Protein 3JQL (pdb70)

Structure (mmCIF, N/CA/C/O backbone):
data_3JQL
#
_entry.id   3JQL
#
_cell.length_a   42.023
_cell.length_b   42.023
_cell.length_c   64.146
_cell.angle_alpha   90.00
_cell.angle_beta   90.00
_cell.angle_gamma   90.00
#
_symmetry.space_group_name_H-M   'P 41'
#
loop_
_entity.id
_entity.type
_entity.pdbx_description
1 polymer 'Acidic phospholipase A2 3 (Fragment)'
2 polymer 'Amyloid Beta Peptide'
3 non-polymer 'CALCIUM ION'
4 water water
#
loop_
_atom_site.group_PDB
_atom_site.id
_atom_site.type_symbol
_atom_site.label_atom_id
_atom_site.label_alt_id
_atom_site.label_comp_id
_atom_site.label_asym_id
_atom_site.label_entity_id
_atom_site.label_seq_id
_atom_site.pdbx_PDB_ins_code
_atom_site.Cartn_x
_atom_site.Cartn_y
_atom_site.Cartn_z
_atom_site.occupancy
_atom_site.B_iso_or_equiv
_atom_site.auth_seq_id
_atom_site.auth_comp_id
_atom_site.auth_asym_id
_atom_site.auth_atom_id
_atom_site.pdbx_PDB_model_num
ATOM 1 N N . ASN A 1 1 ? 13.495 -1.131 10.137 1.00 12.92 1 ASN A N 1
ATOM 2 C CA . ASN A 1 1 ? 12.929 0.204 10.509 1.00 13.15 1 ASN A CA 1
ATOM 3 C C . ASN A 1 1 ? 13.389 1.261 9.492 1.00 13.31 1 ASN A C 1
ATOM 4 O O . ASN A 1 1 ? 14.249 0.985 8.652 1.00 12.90 1 ASN A O 1
ATOM 9 N N . LEU A 1 2 ? 12.839 2.458 9.606 1.00 14.15 2 LEU A N 1
ATOM 10 C CA . LEU A 1 2 ? 13.128 3.510 8.658 1.00 14.87 2 LEU A CA 1
ATOM 11 C C . LEU A 1 2 ? 14.594 3.854 8.518 1.00 14.07 2 LEU A C 1
ATOM 12 O O . LEU A 1 2 ? 15.127 4.023 7.411 1.00 14.01 2 LEU A O 1
ATOM 17 N N . TYR A 1 3 ? 15.235 3.944 9.648 1.00 13.97 3 TYR A N 1
ATOM 18 C CA . TYR A 1 3 ? 16.670 4.210 9.717 1.00 14.15 3 TYR A CA 1
ATOM 19 C C . TYR A 1 3 ? 17.473 3.157 8.932 1.00 13.44 3 TYR A C 1
ATOM 20 O O . TYR A 1 3 ? 18.391 3.491 8.179 1.00 12.99 3 TYR A O 1
ATOM 29 N N . GLN A 1 4 ? 17.105 1.887 9.097 1.00 12.82 4 GLN A N 1
ATOM 30 C CA . GLN A 1 4 ? 17.746 0.796 8.353 1.00 12.58 4 GLN A CA 1
ATOM 31 C C . GLN A 1 4 ? 17.483 0.892 6.852 1.00 12.47 4 GLN A C 1
ATOM 32 O O . GLN A 1 4 ? 18.409 0.715 6.055 1.00 12.43 4 GLN A O 1
ATOM 38 N N . PHE A 1 5 ? 16.245 1.204 6.467 1.00 12.46 5 PHE A N 1
ATOM 39 C C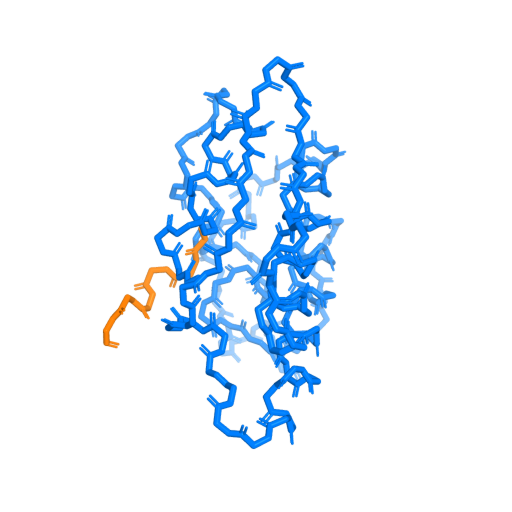A . PHE A 1 5 ? 15.913 1.387 5.052 1.00 12.63 5 PHE A CA 1
ATOM 40 C C . PHE A 1 5 ? 16.747 2.522 4.450 1.00 12.60 5 PHE A C 1
ATOM 41 O O . PHE A 1 5 ? 17.306 2.374 3.357 1.00 12.87 5 PHE A O 1
ATOM 49 N N . LYS A 1 6 ? 16.844 3.636 5.178 1.00 12.96 6 LYS A N 1
ATOM 50 C CA . LYS A 1 6 ? 17.702 4.755 4.770 1.00 14.43 6 LYS A CA 1
ATOM 51 C C . LYS A 1 6 ? 19.135 4.273 4.520 1.00 13.50 6 LYS A C 1
ATOM 52 O O . LYS A 1 6 ? 19.762 4.639 3.521 1.00 14.21 6 LYS A O 1
ATOM 58 N N . ASN A 1 7 ? 19.656 3.464 5.438 1.00 13.58 7 ASN A N 1
ATOM 59 C CA . ASN A 1 7 ? 20.995 2.909 5.275 1.00 13.74 7 ASN A CA 1
ATOM 60 C C . ASN A 1 7 ? 21.149 1.976 4.075 1.00 13.72 7 ASN A C 1
ATOM 61 O O . ASN A 1 7 ? 22.181 2.003 3.406 1.00 14.20 7 ASN A O 1
ATOM 66 N N . MET A 1 8 ? 20.120 1.173 3.787 1.00 13.37 8 MET A N 1
ATOM 67 C CA . MET A 1 8 ? 20.110 0.377 2.560 1.00 13.70 8 MET A CA 1
ATOM 68 C C . MET A 1 8 ? 20.214 1.275 1.324 1.00 14.31 8 MET A C 1
ATOM 69 O O . MET A 1 8 ? 20.972 0.980 0.404 1.00 14.87 8 MET A O 1
ATOM 74 N N . ILE A 1 9 ? 19.466 2.375 1.319 1.00 14.19 9 ILE A N 1
ATOM 75 C CA . ILE A 1 9 ? 19.470 3.318 0.194 1.00 14.99 9 ILE A CA 1
ATOM 76 C C . ILE A 1 9 ? 20.845 4.001 0.040 1.00 15.55 9 ILE A C 1
ATOM 77 O O . ILE A 1 9 ? 21.364 4.151 -1.076 1.00 16.18 9 ILE A O 1
ATOM 82 N N . GLN A 1 10 ? 21.439 4.403 1.164 1.00 15.81 10 GLN A N 1
ATOM 83 C CA . GLN A 1 10 ? 22.780 5.008 1.153 1.00 17.16 10 GLN A CA 1
ATOM 84 C C . GLN A 1 10 ? 23.812 4.034 0.598 1.00 17.84 10 GLN A C 1
ATOM 85 O O . GLN A 1 10 ? 24.769 4.433 -0.075 1.00 18.00 10 GLN A O 1
ATOM 91 N N . CYS A 1 11 ? 23.602 2.753 0.873 1.00 19.40 11 CYS A N 1
ATOM 92 C CA . CYS A 1 11 ? 24.518 1.704 0.465 1.00 19.99 11 CYS A CA 1
ATOM 93 C C . CYS A 1 11 ? 24.366 1.306 -1.013 1.00 19.89 11 CYS A C 1
ATOM 94 O O . CYS A 1 11 ? 25.364 0.994 -1.678 1.00 20.16 11 CYS A O 1
ATOM 97 N N . THR A 1 12 ? 23.136 1.336 -1.532 1.00 19.50 12 THR A N 1
ATOM 98 C CA . THR A 1 12 ? 22.871 0.916 -2.920 1.00 19.31 12 THR A CA 1
ATOM 99 C C . THR A 1 12 ? 22.945 2.057 -3.922 1.00 18.75 12 THR A C 1
ATOM 100 O O . THR A 1 12 ? 23.234 1.829 -5.099 1.00 19.02 12 THR A O 1
ATOM 104 N N . VAL A 1 13 ? 22.676 3.276 -3.456 1.00 17.99 13 VAL A N 1
ATOM 105 C CA . VAL A 1 13 ? 22.755 4.462 -4.306 1.00 18.11 13 VAL A CA 1
ATOM 106 C C . VAL A 1 13 ? 23.652 5.520 -3.644 1.00 17.74 13 VAL A C 1
ATOM 107 O O . VAL A 1 13 ? 23.174 6.585 -3.254 1.00 17.59 13 VAL A O 1
ATOM 111 N N . PRO A 1 14 ? 24.972 5.235 -3.557 1.00 18.27 14 PRO A N 1
ATOM 112 C CA . PRO A 1 14 ? 25.866 6.186 -2.887 1.00 18.79 14 PRO A CA 1
ATOM 113 C C . PRO A 1 14 ? 26.150 7.475 -3.674 1.00 19.49 14 PRO A C 1
ATOM 114 O O . PRO A 1 14 ? 26.537 8.479 -3.072 1.00 19.71 14 PRO A O 1
ATOM 118 N N . SER A 1 15 ? 25.854 7.516 -4.970 1.00 20.00 15 SER A N 1
ATOM 119 C CA . SER A 1 15 ? 26.002 8.755 -5.728 1.00 20.59 15 SER A CA 1
ATOM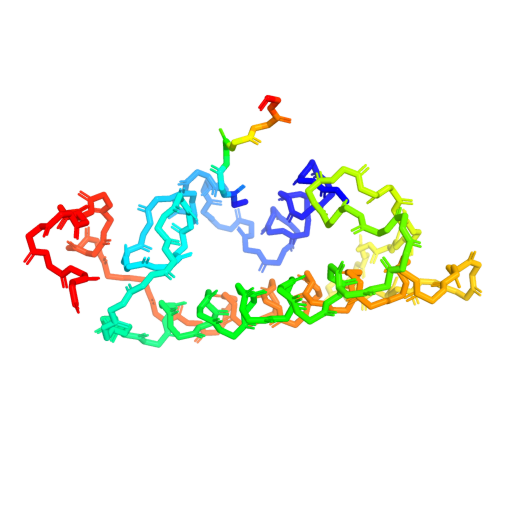 120 C C . SER A 1 15 ? 25.002 9.889 -5.297 1.00 20.77 15 SER A C 1
ATOM 121 O O . SER A 1 15 ? 25.305 11.061 -5.457 1.00 21.15 15 SER A O 1
ATOM 124 N N . ARG A 1 16 ? 23.842 9.525 -4.750 1.00 19.97 17 ARG A N 1
ATOM 125 C CA . ARG A 1 16 ? 22.835 10.562 -4.437 1.00 19.35 17 ARG A CA 1
ATOM 126 C C . ARG A 1 16 ? 22.475 10.642 -2.908 1.00 18.63 17 ARG A C 1
ATOM 127 O O . ARG A 1 16 ? 22.506 9.626 -2.209 1.00 18.28 17 ARG A O 1
ATOM 135 N N . SER A 1 17 ? 22.130 11.835 -2.397 1.00 18.51 18 SER A N 1
ATOM 136 C CA . SER A 1 17 ? 21.624 12.060 -1.055 1.00 18.65 18 SER A CA 1
ATOM 137 C C . SER A 1 17 ? 20.400 11.166 -0.883 1.00 18.12 18 SER A C 1
ATOM 138 O O . SER A 1 17 ? 19.528 11.124 -1.760 1.00 17.64 18 SER A O 1
ATOM 141 N N . TRP A 1 18 ? 20.339 10.444 0.234 1.00 18.09 19 TRP A N 1
ATOM 142 C CA . TRP A 1 18 ? 19.199 9.573 0.518 1.00 18.66 19 TRP A CA 1
ATOM 143 C C . TRP A 1 18 ? 17.881 10.351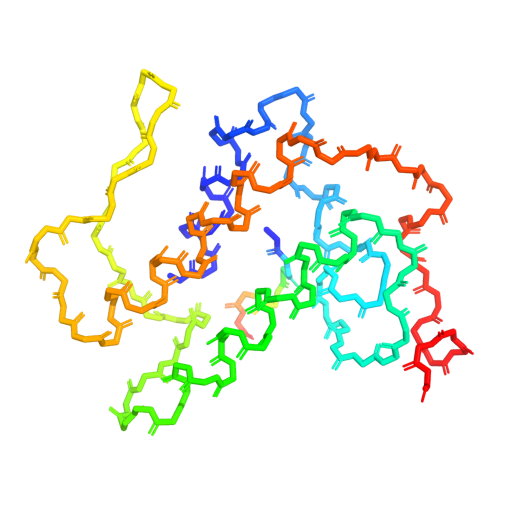 0.449 1.00 18.41 19 TRP A C 1
ATOM 144 O O . TRP A 1 18 ? 16.837 9.788 0.113 1.00 17.89 19 TRP A O 1
ATOM 155 N N . ALA A 1 19 ? 17.957 11.647 0.754 1.00 18.53 20 ALA A N 1
ATOM 156 C CA . ALA A 1 19 ? 16.810 12.554 0.742 1.00 18.65 20 ALA A CA 1
ATOM 157 C C . ALA A 1 19 ? 16.118 12.636 -0.620 1.00 18.26 20 ALA A C 1
ATOM 158 O O . ALA A 1 19 ? 14.920 12.919 -0.691 1.00 18.68 20 ALA A O 1
ATOM 160 N N . ASP A 1 20 ? 16.867 12.369 -1.682 1.00 17.37 21 ASP A N 1
ATOM 161 C CA . ASP A 1 20 ? 16.314 12.364 -3.040 1.00 17.20 21 ASP A CA 1
ATOM 162 C C . ASP A 1 20 ? 15.172 11.358 -3.179 1.00 16.73 21 ASP A C 1
ATOM 163 O O . ASP A 1 20 ? 14.273 11.543 -4.009 1.00 17.07 21 ASP A O 1
ATOM 168 N N . PHE A 1 21 ? 15.214 10.298 -2.367 1.00 16.57 22 PHE A N 1
ATOM 169 C CA . PHE A 1 21 ? 14.217 9.227 -2.429 1.00 16.39 22 PHE A CA 1
ATOM 170 C C . PHE A 1 21 ? 13.096 9.379 -1.399 1.00 16.72 22 PHE A C 1
ATOM 171 O O . PHE A 1 21 ? 12.162 8.573 -1.366 1.00 17.46 22 PHE A O 1
ATOM 179 N N . ALA A 1 22 ? 13.190 10.420 -0.574 1.00 16.73 23 ALA A N 1
ATOM 180 C CA . ALA A 1 22 ? 12.287 10.621 0.558 1.00 17.11 23 ALA A CA 1
ATOM 181 C C . ALA A 1 22 ? 10.995 11.349 0.188 1.00 16.99 23 ALA A C 1
ATOM 182 O O . ALA A 1 22 ? 10.057 11.393 0.986 1.00 17.16 23 ALA A O 1
ATOM 184 N N . ASP A 1 23 ? 10.952 11.915 -1.016 1.00 16.42 24 ASP A N 1
ATOM 185 C CA . ASP A 1 23 ? 9.786 12.655 -1.493 1.00 16.46 24 ASP A CA 1
ATOM 186 C C . ASP A 1 23 ? 9.805 12.683 -3.019 1.00 15.84 24 ASP A C 1
ATOM 187 O O . ASP A 1 23 ? 10.250 13.662 -3.627 1.00 16.06 24 ASP A O 1
ATOM 192 N N . TYR A 1 24 ? 9.336 11.599 -3.633 1.00 15.35 25 TYR A N 1
ATOM 193 C CA . TYR A 1 24 ? 9.402 11.453 -5.083 1.00 14.93 25 TYR A CA 1
ATOM 194 C C . TYR A 1 24 ? 8.165 10.723 -5.586 1.00 14.69 25 TYR A C 1
ATOM 195 O O . TYR A 1 24 ? 7.764 9.685 -5.038 1.00 14.82 25 TYR A O 1
ATOM 204 N N . GLY A 1 25 ? 7.553 11.270 -6.632 1.00 14.38 26 GLY A N 1
ATOM 205 C CA . GLY A 1 25 ? 6.373 10.654 -7.223 1.00 14.53 26 GLY A CA 1
ATOM 206 C C . GLY A 1 25 ? 5.232 10.535 -6.238 1.00 14.25 26 GLY A C 1
ATOM 207 O O . GLY A 1 25 ? 5.160 11.270 -5.250 1.00 14.54 26 GLY A O 1
ATOM 208 N N . CYS A 1 26 ? 4.328 9.608 -6.527 1.00 14.63 27 CYS A N 1
ATOM 209 C CA . CYS A 1 26 ? 3.150 9.386 -5.694 1.00 15.43 27 CYS A CA 1
ATOM 210 C C . CYS A 1 26 ? 3.416 8.469 -4.501 1.00 15.53 27 CYS A C 1
ATOM 211 O O . CYS A 1 26 ? 2.650 8.484 -3.537 1.00 16.42 27 CYS A O 1
ATOM 214 N N . TYR A 1 27 ? 4.494 7.685 -4.565 1.00 15.02 28 TYR A N 1
ATOM 215 C CA . TYR A 1 27 ? 4.734 6.626 -3.576 1.00 15.00 28 TYR A CA 1
ATOM 216 C C . TYR A 1 27 ? 6.037 6.689 -2.777 1.00 15.07 28 TYR A C 1
ATOM 217 O O . TYR A 1 27 ? 6.118 6.065 -1.711 1.00 14.96 28 TYR A O 1
ATOM 226 N N . CYS A 1 28 ? 7.074 7.326 -3.307 1.00 14.81 29 CYS A N 1
ATOM 227 C CA . CYS A 1 28 ? 8.301 7.337 -2.541 1.00 15.46 29 CYS A CA 1
ATOM 228 C C . CYS A 1 28 ? 8.189 8.410 -1.553 1.00 16.34 29 CYS A C 1
ATOM 229 O O . CYS A 1 28 ? 8.447 9.586 -1.840 1.00 16.14 29 CYS A O 1
ATOM 232 N N . GLY A 1 29 ? 7.760 7.988 -0.371 1.00 17.06 30 GLY A N 1
ATOM 233 C CA . GLY A 1 29 ? 7.658 8.989 0.614 1.00 18.83 30 GLY A CA 1
ATOM 234 C C . GLY A 1 29 ? 6.314 8.872 1.314 1.00 20.08 30 GLY A C 1
ATOM 235 O O . GLY A 1 29 ? 5.732 7.783 1.464 1.00 20.16 30 GLY A O 1
ATOM 236 N N . LYS A 1 30 ? 5.825 10.012 1.792 1.00 21.57 31 LYS A N 1
ATOM 237 C CA . LYS A 1 30 ? 4.567 10.120 2.508 1.00 22.91 31 LYS A CA 1
ATOM 238 C C . LYS A 1 30 ? 3.342 9.546 1.744 1.00 23.14 31 LYS A C 1
ATOM 239 O O . LYS A 1 30 ? 2.452 8.903 2.309 1.00 23.81 31 LYS A O 1
ATOM 245 N N . GLY A 1 31 ? 3.346 9.804 0.452 1.00 22.84 32 GLY A N 1
ATOM 246 C CA . GLY A 1 31 ? 2.296 9.366 -0.427 1.00 22.72 32 GLY A CA 1
ATOM 247 C C . GLY A 1 31 ? 2.214 7.860 -0.572 1.00 22.61 32 GLY A C 1
ATOM 248 O O . GLY A 1 31 ? 3.200 7.135 -0.429 1.00 22.33 32 GLY A O 1
ATOM 249 N N . GLY A 1 32 ? 0.999 7.398 -0.860 1.00 22.31 33 GLY A N 1
ATOM 250 C CA . GLY A 1 32 ? 0.726 5.976 -1.050 1.00 22.39 33 GLY A CA 1
ATOM 251 C C . GLY A 1 32 ? -0.582 5.717 -1.776 1.00 22.42 33 GLY A C 1
ATOM 252 O O . GLY A 1 32 ? -1.348 4.831 -1.391 1.00 22.81 33 GLY A O 1
ATOM 253 N N . SER A 1 33 ? -0.766 6.526 -2.827 1.00 22.45 34 SER A N 1
ATOM 254 C CA . SER A 1 33 ? -1.938 6.341 -3.692 1.00 22.43 34 SER A CA 1
ATOM 255 C C . SER A 1 33 ? -1.693 6.895 -5.093 1.00 21.85 34 SER A C 1
ATOM 256 O O . SER A 1 33 ? -0.712 7.597 -5.320 1.00 21.59 34 SER A O 1
ATOM 259 N N . GLY A 1 34 ? -2.596 6.580 -6.021 1.00 21.81 35 GLY A N 1
ATOM 260 C CA . GLY A 1 34 ? -2.540 7.103 -7.383 1.00 21.84 35 GLY A CA 1
ATOM 261 C C . GLY A 1 34 ? -1.763 6.243 -8.358 1.00 21.46 35 GLY A C 1
ATOM 262 O O . GLY A 1 34 ? -1.291 5.157 -8.007 1.00 21.02 35 GLY A O 1
ATOM 263 N N . THR A 1 35 ? -1.645 6.727 -9.591 1.00 21.49 36 THR A N 1
ATOM 264 C CA . THR A 1 35 ? -0.838 6.071 -10.607 1.00 21.76 36 THR A CA 1
ATOM 265 C C . THR A 1 35 ? 0.625 6.423 -10.354 1.00 20.88 36 THR A C 1
ATOM 266 O O . THR A 1 35 ? 0.966 7.603 -10.249 1.00 20.67 36 THR A O 1
ATOM 270 N N . PRO A 1 36 ? 1.500 5.402 -10.249 1.00 20.35 37 PRO A N 1
ATOM 271 C CA . PRO A 1 36 ? 2.924 5.716 -10.145 1.00 19.83 37 PRO A CA 1
ATOM 272 C C . PRO A 1 36 ? 3.379 6.462 -11.395 1.00 19.36 37 PRO A C 1
ATOM 273 O O . PRO A 1 36 ? 2.961 6.122 -12.512 1.00 19.38 37 PRO A O 1
ATOM 277 N N . VAL A 1 37 ? 4.205 7.483 -11.206 1.00 18.79 38 VAL A N 1
ATOM 278 C CA . VAL A 1 37 ? 4.538 8.402 -12.295 1.00 18.87 38 VAL A CA 1
ATOM 279 C C . VAL A 1 37 ? 5.602 7.863 -13.249 1.00 18.44 38 VAL A C 1
ATOM 280 O O . VAL A 1 37 ? 5.652 8.276 -14.411 1.00 18.92 38 VAL A O 1
ATOM 284 N N . ASP A 1 38 ? 6.440 6.945 -12.759 1.00 17.86 39 ASP A N 1
ATOM 285 C CA . ASP A 1 38 ? 7.529 6.370 -13.549 1.00 17.08 39 ASP A CA 1
ATOM 286 C C . ASP A 1 38 ? 8.086 5.117 -12.867 1.00 16.81 39 ASP A C 1
ATOM 287 O O . ASP A 1 38 ? 7.533 4.648 -11.866 1.00 15.91 39 ASP A O 1
ATOM 292 N N . ASP A 1 39 ? 9.183 4.598 -13.411 1.00 17.05 40 ASP A N 1
ATOM 293 C CA . ASP A 1 39 ? 9.834 3.387 -12.913 1.00 17.59 40 ASP A CA 1
ATOM 294 C C . ASP A 1 39 ? 10.240 3.472 -11.438 1.00 16.57 40 ASP A C 1
ATOM 295 O O . ASP A 1 39 ? 9.973 2.542 -10.663 1.00 16.97 40 ASP A O 1
ATOM 300 N N . LEU A 1 40 ? 10.890 4.567 -11.050 1.00 16.02 41 LEU A N 1
ATOM 301 C CA . LEU A 1 40 ? 11.293 4.738 -9.655 1.00 15.43 41 LEU A CA 1
ATOM 302 C C . LEU A 1 40 ? 10.073 4.746 -8.729 1.00 14.98 41 LEU A C 1
ATOM 303 O O . LEU A 1 40 ? 10.065 4.081 -7.689 1.00 14.72 41 LEU A O 1
ATOM 308 N N . ASP A 1 41 ? 9.033 5.474 -9.122 1.00 14.52 42 ASP A N 1
ATOM 309 C CA . ASP A 1 41 ? 7.799 5.500 -8.346 1.00 14.27 42 ASP A CA 1
ATOM 310 C C . ASP A 1 41 ? 7.169 4.101 -8.232 1.00 14.36 42 ASP A C 1
ATOM 311 O O . ASP A 1 41 ? 6.617 3.751 -7.180 1.00 14.25 42 ASP A O 1
ATOM 316 N N . ARG A 1 42 ? 7.262 3.298 -9.294 1.00 14.50 43 ARG A N 1
ATOM 317 C CA . ARG A 1 42 ? 6.790 1.912 -9.232 1.00 15.74 43 ARG A CA 1
ATOM 318 C C . ARG A 1 42 ? 7.581 1.074 -8.218 1.00 15.12 43 ARG A C 1
ATOM 319 O O . ARG A 1 42 ? 6.988 0.227 -7.553 1.00 15.82 43 ARG A O 1
ATOM 327 N N . CYS A 1 43 ? 8.893 1.310 -8.085 1.00 14.65 44 CYS A N 1
ATOM 328 C CA . CYS A 1 43 ? 9.687 0.670 -7.018 1.00 14.66 44 CYS A CA 1
ATOM 329 C C . CYS A 1 43 ? 9.046 0.981 -5.670 1.00 14.34 44 CYS A C 1
ATOM 330 O O . CYS A 1 43 ? 8.888 0.100 -4.815 1.00 14.54 44 CYS A O 1
ATOM 333 N N . CYS A 1 44 ? 8.674 2.245 -5.489 1.00 14.21 45 CYS A N 1
ATOM 334 C CA . CYS A 1 44 ? 8.090 2.695 -4.238 1.00 14.09 45 CYS A CA 1
ATOM 335 C C . CYS A 1 44 ? 6.663 2.192 -4.013 1.00 13.68 45 CYS A C 1
ATOM 336 O O . CYS A 1 44 ? 6.274 1.924 -2.872 1.00 13.98 45 CYS A O 1
ATOM 339 N N . GLN A 1 45 ? 5.885 2.050 -5.086 1.00 14.04 46 GLN A N 1
ATOM 340 C CA . GLN A 1 45 ? 4.541 1.481 -4.970 1.00 14.68 46 GLN A CA 1
ATOM 341 C C . GLN A 1 45 ? 4.586 0.029 -4.498 1.00 14.09 46 GLN A C 1
ATOM 342 O O . GLN A 1 45 ? 3.827 -0.367 -3.607 1.00 14.69 46 GLN A O 1
ATOM 348 N N . THR A 1 46 ? 5.460 -0.767 -5.107 1.00 13.99 47 THR A N 1
ATOM 349 C CA . THR A 1 46 ? 5.630 -2.159 -4.692 1.00 14.59 47 THR A CA 1
ATOM 350 C C . THR A 1 46 ? 6.032 -2.216 -3.214 1.00 13.76 47 THR A C 1
ATOM 351 O O . THR A 1 46 ? 5.499 -3.022 -2.443 1.00 13.78 47 THR A O 1
ATOM 355 N N . HIS A 1 47 ? 6.954 -1.346 -2.820 1.00 13.20 48 HIS A N 1
ATOM 356 C CA . HIS A 1 47 ? 7.426 -1.270 -1.436 1.00 13.12 48 HIS A CA 1
ATOM 357 C C . HIS A 1 47 ? 6.292 -0.929 -0.456 1.00 13.14 48 HIS A C 1
ATOM 358 O O . HIS A 1 47 ? 6.162 -1.558 0.605 1.00 12.83 48 HIS A O 1
ATOM 365 N N . ASP A 1 48 ? 5.480 0.065 -0.818 1.00 13.89 49 ASP A N 1
ATOM 366 C CA . ASP A 1 48 ? 4.319 0.467 -0.028 1.00 14.46 49 ASP A CA 1
ATOM 367 C C . ASP A 1 48 ? 3.355 -0.708 0.169 1.00 13.76 49 ASP A C 1
ATOM 368 O O . ASP A 1 48 ? 2.896 -0.981 1.281 1.00 13.66 49 ASP A O 1
ATOM 373 N N . ASN A 1 49 ? 3.032 -1.386 -0.930 1.00 13.21 50 ASN A N 1
ATOM 374 C CA . ASN A 1 49 ? 2.151 -2.548 -0.875 1.00 12.99 50 ASN A CA 1
ATOM 375 C C . ASN A 1 49 ? 2.743 -3.661 -0.004 1.00 12.33 50 ASN A C 1
ATOM 376 O O . ASN A 1 49 ? 2.021 -4.328 0.747 1.00 12.86 50 ASN A O 1
ATOM 381 N N . CYS A 1 50 ? 4.059 -3.842 -0.114 1.00 12.46 51 CYS A N 1
ATOM 382 C CA . CYS A 1 50 ? 4.791 -4.839 0.659 1.00 12.82 51 CYS A CA 1
ATOM 383 C C . CYS A 1 50 ? 4.657 -4.563 2.162 1.00 12.53 51 CYS A C 1
ATOM 384 O O . CYS A 1 50 ? 4.398 -5.481 2.955 1.00 12.93 51 CYS A O 1
ATOM 387 N N . TYR A 1 51 ? 4.805 -3.298 2.549 1.00 12.49 52 TYR A N 1
ATOM 388 C CA . TYR A 1 51 ? 4.608 -2.897 3.938 1.00 13.14 52 TYR A CA 1
ATOM 389 C C . TYR A 1 51 ? 3.180 -3.154 4.416 1.00 13.29 52 TYR A C 1
ATOM 390 O O . TYR A 1 51 ? 2.982 -3.639 5.528 1.00 13.45 52 TYR A O 1
ATOM 399 N N . ASN A 1 52 ? 2.189 -2.817 3.585 1.00 14.11 53 ASN A N 1
ATOM 400 C CA . ASN A 1 52 ? 0.786 -3.050 3.938 1.00 15.10 53 ASN A CA 1
ATOM 401 C C . ASN A 1 52 ? 0.511 -4.529 4.200 1.00 15.11 53 ASN A C 1
ATOM 402 O O . ASN A 1 52 ? -0.239 -4.880 5.113 1.00 15.60 53 ASN A O 1
ATOM 407 N N . GLU A 1 53 ? 1.130 -5.398 3.406 1.00 14.81 54 GLU A N 1
ATOM 408 C CA . GLU A 1 53 ? 0.983 -6.832 3.618 1.00 15.52 54 GLU A CA 1
ATOM 409 C C . GLU A 1 53 ? 1.672 -7.273 4.912 1.00 15.22 54 GLU A C 1
ATOM 410 O O . GLU A 1 53 ? 1.090 -8.032 5.700 1.00 15.54 54 GLU A O 1
ATOM 416 N N . ALA A 1 54 ? 2.895 -6.792 5.145 1.00 15.21 55 ALA A N 1
ATOM 417 C CA . ALA A 1 54 ? 3.633 -7.143 6.361 1.00 15.38 55 ALA A CA 1
ATOM 418 C C . ALA A 1 54 ? 2.896 -6.709 7.631 1.00 15.49 55 ALA A C 1
ATOM 419 O O . ALA A 1 54 ? 2.942 -7.399 8.651 1.00 15.55 55 ALA A O 1
ATOM 421 N N . GLU A 1 55 ? 2.192 -5.582 7.540 1.00 15.90 56 GLU A N 1
ATOM 422 C CA . GLU A 1 55 ? 1.389 -5.029 8.630 1.00 16.90 56 GLU A CA 1
ATOM 423 C C . GL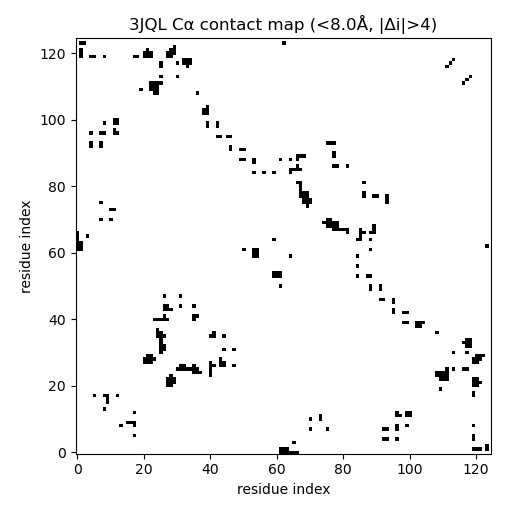U A 1 55 ? 0.247 -5.935 9.084 1.00 16.75 56 GLU A C 1
ATOM 424 O O . GLU A 1 55 ? -0.289 -5.761 10.186 1.00 16.95 56 GLU A O 1
ATOM 430 N N . ASN A 1 56 ? -0.136 -6.891 8.243 1.00 16.92 57 ASN A N 1
ATOM 431 C CA . ASN A 1 56 ? -1.160 -7.868 8.621 1.00 17.66 57 ASN A CA 1
ATOM 432 C C . ASN A 1 56 ? -0.681 -8.847 9.698 1.00 17.25 57 ASN A C 1
ATOM 433 O O . ASN A 1 56 ? -1.500 -9.442 10.406 1.00 18.36 57 ASN A O 1
ATOM 438 N N . ILE A 1 57 ? 0.635 -9.009 9.823 1.00 16.49 58 ILE A N 1
ATOM 439 C CA . ILE A 1 57 ? 1.221 -9.849 10.867 1.00 16.57 58 ILE A CA 1
ATOM 440 C C . ILE A 1 57 ? 1.058 -9.130 12.216 1.00 16.38 58 ILE A C 1
ATOM 441 O O . ILE A 1 57 ? 1.435 -7.961 12.350 1.0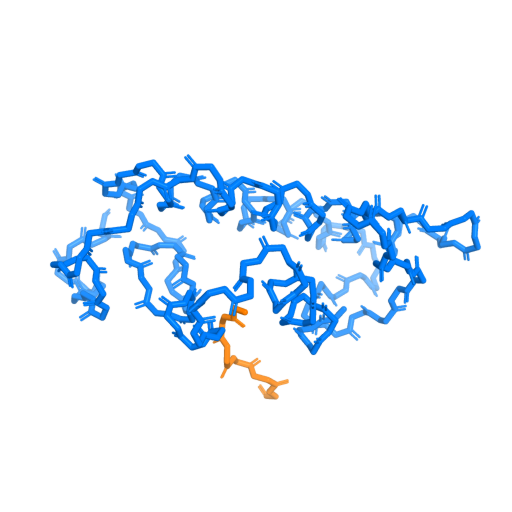0 15.78 58 ILE A O 1
ATOM 446 N N . SER A 1 58 ? 0.501 -9.822 13.216 1.00 17.31 59 SER A N 1
ATOM 447 C CA . SER A 1 58 ? 0.268 -9.208 14.529 1.00 18.08 59 SER A CA 1
ATOM 448 C C . SER A 1 58 ? 1.580 -8.728 15.151 1.00 17.56 59 SER A C 1
ATOM 449 O O . SER A 1 58 ? 2.545 -9.486 15.252 1.00 18.83 59 SER A O 1
ATOM 452 N N . GLY A 1 59 ? 1.603 -7.460 15.548 1.00 16.43 60 GLY A N 1
ATOM 453 C CA . GLY A 1 59 ? 2.774 -6.862 16.172 1.00 15.78 60 GLY A CA 1
ATOM 454 C C . GLY A 1 59 ? 3.844 -6.387 15.208 1.00 14.78 60 GLY A C 1
ATOM 455 O O . GLY A 1 59 ? 4.911 -5.966 15.649 1.00 15.33 60 GLY A O 1
ATOM 456 N N . CYS A 1 60 ? 3.558 -6.441 13.904 1.00 14.08 61 CYS A N 1
ATOM 457 C CA . CYS A 1 60 ? 4.532 -6.069 12.871 1.00 13.61 61 CYS A CA 1
ATOM 458 C C . CYS A 1 60 ? 4.315 -4.640 12.392 1.00 13.84 61 CYS A C 1
ATOM 459 O O . CYS A 1 60 ? 3.303 -4.343 11.766 1.00 14.50 61 CYS A O 1
ATOM 462 N N . ARG A 1 61 ? 5.294 -3.778 12.661 1.00 13.75 62 ARG A N 1
ATOM 463 C CA . ARG A 1 61 ? 5.205 -2.343 12.375 1.00 14.00 62 ARG A CA 1
ATOM 464 C C . ARG A 1 61 ? 6.396 -1.960 11.493 1.00 13.33 62 ARG A C 1
ATOM 465 O O . ARG A 1 61 ? 7.471 -1.643 12.013 1.00 13.15 62 ARG A O 1
ATOM 473 N N . PRO A 1 62 ? 6.226 -2.026 10.157 1.00 13.21 63 PRO A N 1
ATOM 474 C CA . PRO A 1 62 ? 7.380 -1.887 9.254 1.00 12.99 63 PRO A CA 1
ATOM 475 C C . PRO A 1 62 ? 8.276 -0.650 9.418 1.00 13.11 63 PRO A C 1
ATOM 476 O O . PRO A 1 62 ? 9.485 -0.755 9.222 1.00 13.47 63 PRO A O 1
ATOM 480 N N . TYR A 1 63 ? 7.716 0.505 9.787 1.00 13.31 64 TYR A N 1
ATOM 481 C CA . TYR A 1 63 ? 8.543 1.705 9.985 1.00 14.24 64 TYR A CA 1
ATOM 482 C C . TYR A 1 63 ? 9.442 1.574 11.222 1.00 13.68 64 TYR A C 1
ATOM 483 O O . TYR A 1 63 ? 10.441 2.291 11.348 1.00 14.70 64 TYR A O 1
ATOM 492 N N . PHE A 1 64 ? 9.059 0.686 12.146 1.00 13.48 65 PHE A N 1
ATOM 493 C CA . PHE A 1 64 ? 9.666 0.629 13.485 1.00 13.75 65 PHE A CA 1
ATOM 494 C C . PHE A 1 64 ? 10.381 -0.671 13.816 1.00 13.89 65 PHE A C 1
ATOM 495 O O . PHE A 1 64 ? 11.219 -0.701 14.711 1.00 15.07 65 PHE A O 1
ATOM 503 N N . LYS A 1 65 ? 10.069 -1.736 13.086 1.00 13.63 66 LYS A N 1
ATOM 504 C CA . LYS A 1 65 ? 10.659 -3.040 13.369 1.00 13.60 66 LYS A CA 1
ATOM 505 C C . LYS A 1 65 ? 12.144 -3.075 13.023 1.00 13.59 66 LYS A C 1
ATOM 506 O O . LYS A 1 65 ? 12.527 -2.892 11.861 1.00 13.88 66 LYS A O 1
ATOM 512 N N . THR A 1 66 ? 12.976 -3.330 14.025 1.00 13.68 67 THR A N 1
ATOM 513 C CA . THR A 1 66 ? 14.408 -3.448 13.811 1.00 14.32 67 THR A CA 1
ATOM 514 C C . THR A 1 66 ? 14.723 -4.874 13.373 1.00 13.92 67 THR A C 1
ATOM 515 O O . THR A 1 66 ? 14.506 -5.821 14.132 1.00 14.82 67 THR A O 1
ATOM 519 N N . TYR A 1 67 ? 15.226 -5.026 12.150 1.00 13.37 68 TYR A N 1
ATOM 520 C CA . TYR A 1 67 ? 15.578 -6.336 11.623 1.00 13.16 68 TYR A CA 1
ATOM 521 C C . TYR A 1 67 ? 17.099 -6.520 11.602 1.00 13.34 68 TYR A C 1
ATOM 522 O O . TYR A 1 67 ? 17.848 -5.637 12.024 1.00 13.92 68 TYR A O 1
ATOM 531 N N . SER A 1 68 ? 17.541 -7.682 11.124 1.00 13.58 69 SER A N 1
ATOM 532 C CA . SER A 1 68 ? 18.959 -8.017 11.036 1.00 14.15 69 SER A CA 1
ATOM 533 C C . SER A 1 68 ? 19.366 -8.146 9.574 1.00 13.49 69 SER A C 1
ATOM 534 O O . SER A 1 68 ? 18.803 -8.959 8.840 1.00 13.67 69 SER A O 1
ATOM 537 N N . TYR A 1 69 ? 20.320 -7.316 9.159 1.00 13.58 70 TYR A N 1
ATOM 538 C CA . TYR A 1 69 ? 20.773 -7.281 7.772 1.00 13.62 70 TYR A CA 1
ATOM 539 C C . TYR A 1 69 ? 22.234 -6.855 7.691 1.00 14.01 70 TYR A C 1
ATOM 540 O O . TYR A 1 69 ? 22.799 -6.339 8.654 1.00 14.08 70 TYR A O 1
ATOM 549 N N . GLU A 1 70 ? 22.831 -7.086 6.526 1.00 14.36 71 GLU A N 1
ATOM 550 C CA . GLU A 1 70 ? 24.172 -6.613 6.215 1.00 15.85 71 GLU A CA 1
ATOM 551 C C . GLU A 1 70 ? 24.154 -5.949 4.840 1.00 14.82 71 GLU A C 1
ATOM 552 O O . GLU A 1 70 ? 23.431 -6.386 3.945 1.00 14.55 71 GLU A O 1
ATOM 558 N N . CYS A 1 71 ? 24.934 -4.880 4.687 1.00 16.09 72 CYS A N 1
ATOM 559 C CA . CYS A 1 71 ? 25.243 -4.324 3.366 1.00 16.86 72 CYS A CA 1
ATOM 560 C C . CYS A 1 71 ? 26.751 -4.218 3.268 1.00 17.54 72 CYS A C 1
ATOM 561 O O . CYS A 1 71 ? 27.356 -3.374 3.927 1.00 18.48 72 CYS A O 1
ATOM 564 N N . THR A 1 72 ? 27.351 -5.105 2.474 1.00 17.95 73 THR A N 1
ATOM 565 C CA . THR A 1 72 ? 28.805 -5.153 2.304 1.00 19.02 73 THR A CA 1
ATOM 566 C C . THR A 1 72 ? 29.164 -5.576 0.900 1.00 17.76 73 THR A C 1
ATOM 567 O O . THR A 1 72 ? 28.522 -6.460 0.327 1.00 16.83 73 THR A O 1
ATOM 571 N N . GLN A 1 73 ? 30.200 -4.942 0.360 1.00 16.66 74 GLN A N 1
ATOM 572 C CA . GLN A 1 73 ? 30.780 -5.353 -0.926 1.00 16.20 74 GLN A CA 1
ATOM 573 C C . GLN A 1 73 ? 29.727 -5.467 -2.026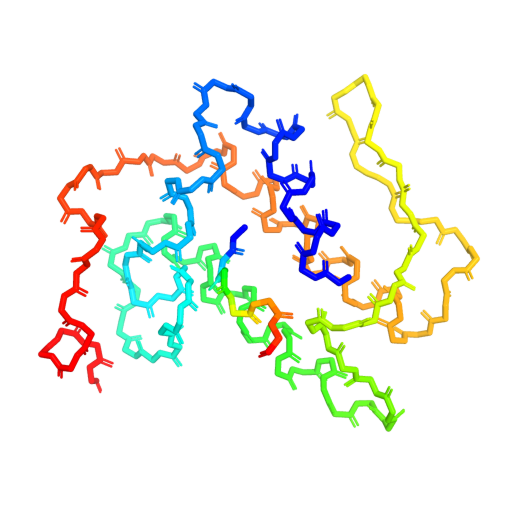 1.00 15.75 74 GLN A C 1
ATOM 574 O O . GLN A 1 73 ? 29.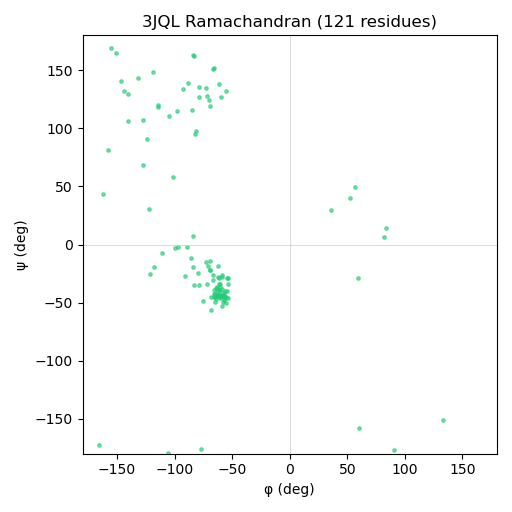758 -6.387 -2.847 1.00 16.15 74 GLN A O 1
ATOM 580 N N . GLY A 1 74 ? 28.795 -4.517 -2.018 1.00 15.95 75 GLY A N 1
ATOM 581 C CA . GLY A 1 74 ? 27.785 -4.395 -3.061 1.00 16.39 75 GLY A CA 1
ATOM 582 C C . GLY A 1 74 ? 26.552 -5.267 -2.912 1.00 16.14 75 GLY A C 1
ATOM 583 O O . GLY A 1 74 ? 25.718 -5.296 -3.820 1.00 17.32 75 GLY A O 1
ATOM 584 N N . THR A 1 75 ? 26.251 -5.909 -1.697 1.00 15.40 76 THR A N 1
ATOM 585 C CA . THR A 1 75 ? 25.225 -6.944 -1.558 1.00 14.98 76 THR A CA 1
ATOM 586 C C . THR A 1 75 ? 24.434 -6.803 -0.259 1.00 14.38 76 THR A C 1
ATOM 587 O O . THR A 1 75 ? 25.011 -6.685 0.825 1.00 14.35 76 THR A O 1
ATOM 591 N N . LEU A 1 76 ? 23.109 -6.811 -0.389 1.00 13.82 77 LEU A N 1
ATOM 592 C CA . LEU A 1 76 ? 22.204 -6.814 0.757 1.00 14.67 77 LEU A CA 1
ATOM 593 C C . LEU A 1 76 ? 21.829 -8.246 1.121 1.00 14.54 77 LEU A C 1
ATOM 594 O O . LEU A 1 76 ? 21.502 -9.053 0.246 1.00 15.18 77 LEU A O 1
ATOM 599 N N . THR A 1 77 ? 21.882 -8.556 2.414 1.00 14.91 78 THR A N 1
ATOM 600 C CA . THR A 1 77 ? 21.547 -9.891 2.904 1.00 15.85 78 THR A CA 1
ATOM 601 C C . THR A 1 77 ? 20.764 -9.816 4.215 1.00 15.49 78 THR A C 1
ATOM 602 O O . THR A 1 77 ? 21.288 -9.366 5.236 1.00 15.79 78 THR A O 1
ATOM 606 N N . CYS A 1 78 ? 19.467 -10.106 4.095 1.00 15.46 79 CYS A N 1
ATOM 607 C CA . CYS A 1 78 ? 18.615 -10.236 5.278 1.00 16.01 79 CYS A CA 1
ATOM 608 C C . CYS A 1 78 ? 19.028 -11.521 5.999 1.00 16.92 79 CYS A C 1
ATOM 609 O O . CYS A 1 78 ? 19.034 -12.604 5.400 1.00 17.64 79 CYS A O 1
ATOM 612 N N . LYS A 1 79 ? 19.385 -11.399 7.274 1.00 17.61 80 LYS A N 1
ATOM 613 C CA . LYS A 1 79 ? 20.024 -12.497 8.007 1.00 19.23 80 LYS A CA 1
ATOM 614 C C . LYS A 1 79 ? 19.050 -13.523 8.586 1.00 19.83 80 LYS A C 1
ATOM 615 O O . LYS A 1 79 ? 17.854 -13.258 8.737 1.00 20.56 80 LYS A O 1
ATOM 621 N N . GLY A 1 80 ? 19.590 -14.694 8.921 1.00 20.61 81 GLY A N 1
ATOM 622 C CA . GLY A 1 80 ? 18.801 -15.815 9.422 1.00 21.42 81 GLY A CA 1
ATOM 623 C C . GLY A 1 80 ? 18.180 -15.683 10.803 1.00 21.75 81 GLY A C 1
ATOM 624 O O . GLY A 1 80 ? 17.305 -16.477 11.159 1.00 22.87 81 GLY A O 1
ATOM 625 N N . ASP A 1 81 ? 18.620 -14.697 11.585 1.00 21.66 82 ASP A N 1
ATOM 626 C CA . ASP A 1 81 ? 18.055 -14.478 12.926 1.00 21.59 82 ASP A CA 1
ATOM 627 C C . ASP A 1 81 ? 16.764 -13.638 12.956 1.00 20.81 82 ASP A C 1
ATOM 628 O O . ASP A 1 81 ? 16.258 -13.309 14.031 1.00 21.94 82 ASP A O 1
ATOM 633 N N . ASN A 1 82 ? 16.227 -13.331 11.778 1.00 19.01 83 ASN A N 1
ATOM 634 C CA . ASN A 1 82 ? 14.985 -12.571 11.647 1.00 17.37 83 ASN A CA 1
ATOM 635 C C . ASN A 1 82 ? 13.754 -13.427 11.886 1.00 17.04 83 ASN A C 1
ATOM 636 O O . ASN A 1 82 ? 13.667 -14.529 11.346 1.00 17.47 83 ASN A O 1
ATOM 641 N N . ASN A 1 83 ? 12.795 -12.916 12.658 1.00 16.05 84 ASN A N 1
ATOM 642 C CA . ASN A 1 83 ? 11.479 -13.556 12.727 1.00 15.79 84 ASN A CA 1
ATOM 643 C C . ASN A 1 83 ? 10.663 -13.230 11.471 1.00 15.39 84 ASN A C 1
ATOM 644 O O . ASN A 1 83 ? 11.182 -12.580 10.556 1.00 15.40 84 ASN A O 1
ATOM 649 N N . ALA A 1 84 ? 9.410 -13.670 11.405 1.00 14.61 85 ALA A N 1
ATOM 650 C CA . ALA A 1 84 ? 8.627 -13.542 10.176 1.00 14.67 85 ALA A CA 1
ATOM 651 C C . ALA A 1 84 ? 8.398 -12.078 9.805 1.00 14.16 85 ALA A C 1
ATOM 652 O O . ALA A 1 84 ? 8.516 -11.698 8.634 1.00 14.64 85 ALA A O 1
ATOM 654 N N . CYS A 1 85 ? 8.052 -11.262 10.797 1.00 13.57 86 CYS A N 1
ATOM 655 C CA . CYS A 1 85 ? 7.913 -9.819 10.589 1.00 13.14 86 CYS A CA 1
ATOM 656 C C . CYS A 1 85 ? 9.223 -9.192 10.091 1.00 12.61 86 CYS A C 1
ATOM 657 O O . CYS A 1 85 ? 9.249 -8.499 9.063 1.00 12.72 86 CYS A O 1
ATOM 660 N N . ALA A 1 86 ? 10.307 -9.444 10.814 1.00 12.72 87 ALA A N 1
ATOM 661 C CA . ALA A 1 86 ? 11.611 -8.899 10.439 1.00 13.24 87 ALA A CA 1
ATOM 662 C C . ALA A 1 86 ? 12.026 -9.335 9.035 1.00 13.03 87 ALA A C 1
ATOM 663 O O . ALA A 1 86 ? 12.500 -8.520 8.243 1.00 12.61 87 ALA A O 1
ATOM 665 N N . ALA A 1 87 ? 11.839 -10.614 8.720 1.00 13.18 88 ALA A N 1
ATOM 666 C CA . ALA A 1 87 ? 12.224 -11.145 7.414 1.00 13.56 88 ALA A CA 1
ATOM 667 C C . ALA A 1 87 ? 11.429 -10.499 6.282 1.00 13.44 88 ALA A C 1
ATOM 668 O O . ALA A 1 87 ? 11.986 -10.161 5.237 1.00 13.77 88 ALA A O 1
ATOM 670 N N . SER A 1 88 ? 10.127 -10.329 6.498 1.00 13.58 89 SER A N 1
ATOM 671 C CA . SER A 1 88 ? 9.242 -9.715 5.503 1.00 13.78 89 SER A CA 1
ATOM 672 C C . SER A 1 88 ? 9.609 -8.252 5.261 1.00 12.68 89 SER A C 1
ATOM 673 O O . SER A 1 88 ? 9.765 -7.823 4.105 1.00 12.68 89 SER A O 1
ATOM 676 N N . VAL A 1 89 ? 9.753 -7.494 6.346 1.00 12.29 90 VAL A N 1
ATOM 677 C CA . VAL A 1 89 ? 10.059 -6.071 6.246 1.00 12.14 90 VAL A CA 1
ATOM 678 C C . VAL A 1 89 ? 11.450 -5.859 5.628 1.00 11.63 90 VAL A C 1
ATOM 679 O O . VAL A 1 89 ? 11.620 -5.020 4.738 1.00 11.46 90 VAL A O 1
ATOM 683 N N . CYS A 1 90 ? 12.434 -6.634 6.091 1.00 11.71 91 CYS A N 1
ATOM 684 C CA . CYS A 1 90 ? 13.780 -6.575 5.523 1.00 12.10 91 CYS A CA 1
ATOM 685 C C . CYS A 1 90 ? 13.761 -6.846 4.021 1.00 12.32 91 CYS A C 1
ATOM 686 O O . CYS A 1 90 ? 14.424 -6.140 3.251 1.00 12.14 91 CYS A O 1
ATOM 689 N N . ASP A 1 91 ? 13.000 -7.854 3.602 1.00 12.62 92 ASP A N 1
ATOM 690 C CA . ASP A 1 91 ? 12.916 -8.159 2.181 1.00 13.93 92 ASP A CA 1
ATOM 691 C C . ASP A 1 91 ? 12.250 -7.040 1.377 1.00 13.37 92 ASP A C 1
ATOM 692 O O . ASP A 1 91 ? 12.712 -6.733 0.269 1.00 13.93 92 ASP A O 1
ATOM 697 N N . CYS A 1 92 ? 11.201 -6.420 1.926 1.00 13.06 93 CYS A N 1
ATOM 698 C CA . CYS A 1 92 ? 10.573 -5.266 1.266 1.00 12.86 93 CYS A CA 1
ATOM 699 C C . CYS A 1 92 ? 11.629 -4.191 0.998 1.00 12.29 93 CYS A C 1
ATOM 700 O O . CYS A 1 92 ? 11.737 -3.650 -0.113 1.00 12.80 93 CYS A O 1
ATOM 703 N N . ASP A 1 93 ? 12.360 -3.906 2.111 1.00 11.92 94 ASP A N 1
ATOM 704 C CA . ASP A 1 93 ? 13.365 -2.849 2.051 1.00 11.71 94 ASP A CA 1
ATOM 705 C C . ASP A 1 93 ? 14.531 -3.200 1.131 1.00 11.95 94 ASP A C 1
ATOM 706 O O . ASP A 1 93 ? 15.144 -2.313 0.532 1.00 12.49 94 ASP A O 1
ATOM 711 N N . ARG A 1 94 ? 14.831 -4.494 1.030 1.00 12.14 95 ARG A N 1
ATOM 712 C CA . ARG A 1 94 ? 15.959 -4.986 0.238 1.00 12.63 95 ARG A CA 1
ATOM 713 C C . ARG A 1 94 ? 15.743 -4.789 -1.263 1.00 12.53 95 ARG A C 1
ATOM 714 O O . ARG A 1 94 ? 16.563 -4.158 -1.930 1.00 13.05 95 ARG A O 1
ATOM 722 N N . LEU A 1 95 ? 14.637 -5.326 -1.778 1.00 13.07 96 LEU A N 1
ATOM 723 C CA . LEU A 1 95 ? 14.324 -5.247 -3.207 1.00 13.71 96 LEU A CA 1
ATOM 724 C C . LEU A 1 95 ? 13.933 -3.840 -3.662 1.00 13.41 96 LEU A C 1
ATOM 725 O O . LEU A 1 95 ? 13.989 -3.533 -4.855 1.00 13.96 96 LEU A O 1
ATOM 730 N N . ALA A 1 96 ? 13.556 -2.981 -2.715 1.00 13.03 97 ALA A N 1
ATOM 731 C CA . ALA A 1 96 ? 13.245 -1.579 -3.028 1.00 13.63 97 ALA A CA 1
ATOM 732 C C . ALA A 1 96 ? 14.555 -0.874 -3.263 1.00 13.86 97 ALA A C 1
ATOM 733 O O . ALA A 1 96 ? 14.727 -0.181 -4.266 1.00 14.31 97 ALA A O 1
ATOM 735 N N . ALA A 1 97 ? 15.508 -1.069 -2.355 1.00 13.86 98 ALA A N 1
ATOM 736 C CA . ALA A 1 97 ? 16.824 -0.433 -2.483 1.00 14.30 98 ALA A CA 1
ATOM 737 C C . ALA A 1 97 ? 17.533 -0.867 -3.771 1.00 14.53 98 ALA A C 1
ATOM 738 O O . ALA A 1 97 ? 18.157 -0.049 -4.463 1.00 15.40 98 ALA A O 1
ATOM 740 N N . ILE A 1 98 ? 17.415 -2.148 -4.107 1.00 14.81 99 ILE A N 1
ATOM 741 C CA . ILE A 1 98 ? 17.985 -2.682 -5.338 1.00 15.84 99 ILE A CA 1
ATOM 742 C C . ILE A 1 98 ? 17.275 -2.056 -6.544 1.00 15.56 99 ILE A C 1
ATOM 743 O O . ILE A 1 98 ? 17.930 -1.633 -7.505 1.00 16.28 99 ILE A O 1
ATOM 748 N N . CYS A 1 99 ? 15.945 -1.988 -6.481 1.00 15.99 100 CYS A N 1
ATOM 749 C CA . CYS A 1 99 ? 15.132 -1.355 -7.522 1.00 15.91 100 CYS A CA 1
ATOM 750 C C . CYS A 1 99 ? 15.563 0.097 -7.770 1.00 15.54 100 CYS A C 1
ATOM 751 O O . CYS A 1 99 ? 15.727 0.508 -8.933 1.00 16.08 100 CYS A O 1
ATOM 754 N N . PHE A 1 100 ? 15.769 0.862 -6.698 1.00 15.77 101 PHE A N 1
ATOM 755 C CA . PHE A 1 100 ? 16.183 2.268 -6.810 1.00 16.05 101 PHE A CA 1
ATOM 756 C C . PHE A 1 100 ? 17.474 2.418 -7.617 1.00 16.42 101 PHE A C 1
ATOM 757 O O . PHE A 1 100 ? 17.604 3.352 -8.417 1.00 17.07 101 PHE A O 1
ATOM 765 N N . ALA A 1 101 ? 18.421 1.501 -7.410 1.00 17.07 102 ALA A N 1
ATOM 766 C CA . ALA A 1 101 ? 19.722 1.553 -8.085 1.00 17.92 102 ALA A CA 1
ATOM 767 C C . ALA A 1 101 ? 19.629 1.442 -9.606 1.00 18.64 102 ALA A C 1
ATOM 768 O O . ALA A 1 101 ? 20.490 1.965 -10.316 1.00 19.43 102 ALA A O 1
ATOM 770 N N . GLY A 1 102 ? 18.596 0.765 -10.101 1.00 18.67 103 GLY A N 1
ATOM 771 C CA . GLY A 1 102 ? 18.411 0.586 -11.543 1.00 19.57 103 GLY A CA 1
ATOM 772 C C . GLY A 1 102 ? 17.406 1.531 -12.178 1.00 19.66 103 GLY A C 1
ATOM 773 O O . GLY A 1 102 ? 17.216 1.512 -13.403 1.00 20.26 103 GLY A O 1
ATOM 774 N N . ALA A 1 103 ? 16.773 2.365 -11.354 1.00 19.53 104 ALA A N 1
ATOM 775 C CA . ALA A 1 103 ? 15.728 3.275 -11.813 1.00 20.12 104 ALA A CA 1
ATOM 776 C C . ALA A 1 103 ? 16.287 4.620 -12.284 1.00 20.44 104 ALA A C 1
ATOM 777 O O . ALA A 1 103 ? 17.187 5.172 -11.646 1.00 20.97 104 ALA A O 1
ATOM 779 N N . PRO A 1 104 ? 15.742 5.167 -13.394 1.00 21.05 105 PRO A N 1
ATOM 780 C CA . PRO A 1 104 ? 16.099 6.544 -13.742 1.00 21.11 105 PRO A CA 1
ATOM 781 C C . PRO A 1 104 ? 15.549 7.497 -12.693 1.00 20.70 105 PRO A C 1
ATOM 782 O O . PRO A 1 104 ? 14.537 7.197 -12.050 1.00 21.54 105 PRO A O 1
ATOM 786 N N . TYR A 1 105 ? 16.217 8.625 -12.505 1.00 20.04 106 TYR A N 1
ATOM 787 C CA . TYR A 1 105 ? 15.730 9.649 -11.602 1.00 19.60 106 TYR A CA 1
ATOM 788 C C . TYR A 1 105 ? 15.375 10.895 -12.418 1.00 19.97 106 TYR A C 1
ATOM 789 O O . TYR A 1 105 ? 16.239 11.475 -13.084 1.00 20.63 106 TYR A O 1
ATOM 798 N N . ASN A 1 106 ? 14.100 11.278 -12.381 1.00 19.78 107 ASN A N 1
ATOM 799 C CA . ASN A 1 106 ? 13.588 12.450 -13.098 1.00 20.18 107 ASN A CA 1
ATOM 800 C C . ASN A 1 106 ? 13.351 13.580 -12.104 1.00 20.23 107 ASN A C 1
ATOM 801 O O . ASN A 1 106 ? 12.445 13.504 -11.274 1.00 19.99 107 ASN A O 1
ATOM 806 N N . ASP A 1 107 ? 14.175 14.626 -12.188 1.00 20.53 108 ASP A N 1
ATOM 807 C CA . ASP A 1 107 ? 14.100 15.757 -11.262 1.00 20.93 108 ASP A CA 1
ATOM 808 C C . ASP A 1 107 ? 12.707 16.380 -11.170 1.00 20.49 108 ASP A C 1
ATOM 809 O O . ASP A 1 107 ? 12.346 16.937 -10.132 1.00 20.58 108 ASP A O 1
ATOM 814 N N . ALA A 1 108 ? 11.939 16.291 -12.257 1.00 20.51 109 ALA A N 1
ATOM 815 C CA . ALA A 1 108 ? 10.563 16.791 -12.301 1.00 20.43 109 ALA A CA 1
ATOM 816 C C . ALA A 1 108 ? 9.651 16.089 -11.309 1.00 20.16 109 ALA A C 1
ATOM 817 O O . ALA A 1 108 ? 8.665 16.668 -10.838 1.00 20.85 109 ALA A O 1
ATOM 819 N N . ASN A 1 109 ? 9.976 14.834 -11.011 1.00 19.24 110 ASN A N 1
ATOM 820 C CA . ASN A 1 109 ? 9.127 14.008 -10.167 1.00 18.56 110 ASN A CA 1
ATOM 821 C C . ASN A 1 109 ? 9.435 14.122 -8.675 1.00 18.00 110 ASN A C 1
ATOM 822 O O . ASN A 1 109 ? 8.760 13.504 -7.849 1.00 16.97 110 ASN A O 1
ATOM 827 N N . TYR A 1 110 ? 10.448 14.914 -8.328 1.00 17.72 111 TYR A N 1
ATOM 828 C CA . TYR A 1 110 ? 10.738 15.209 -6.931 1.00 17.72 111 TYR A CA 1
ATOM 829 C C . TYR A 1 110 ? 9.689 16.158 -6.340 1.00 17.31 111 TYR A C 1
ATOM 830 O O . TYR A 1 110 ? 9.325 17.158 -6.969 1.00 17.65 111 TYR A O 1
ATOM 839 N N . ASN A 1 111 ? 9.204 15.845 -5.137 1.00 16.82 112 ASN A N 1
ATOM 840 C CA . ASN A 1 111 ? 8.341 16.761 -4.380 1.00 16.99 112 ASN A CA 1
ATOM 841 C C . ASN A 1 111 ? 7.076 17.177 -5.152 1.00 16.33 112 ASN A C 1
ATOM 842 O O . ASN A 1 111 ? 6.757 18.363 -5.248 1.00 16.73 112 ASN A O 1
ATOM 847 N N . ILE A 1 112 ? 6.352 16.207 -5.706 1.00 15.66 113 ILE A N 1
ATOM 848 C CA . ILE A 1 112 ? 5.133 16.531 -6.454 1.00 15.72 113 ILE A CA 1
ATOM 849 C C . ILE A 1 112 ? 3.913 16.697 -5.545 1.00 15.21 113 ILE A C 1
ATOM 850 O O . ILE A 1 112 ? 3.907 16.267 -4.384 1.00 15.66 113 ILE A O 1
ATOM 855 N N . ASP A 1 113 ? 2.877 17.328 -6.096 1.00 14.94 114 ASP A N 1
ATOM 856 C CA . ASP A 1 113 ? 1.675 17.690 -5.350 1.00 15.15 114 ASP A CA 1
ATOM 857 C C . ASP A 1 113 ? 0.767 16.464 -5.249 1.00 15.01 114 ASP A C 1
ATOM 858 O O . ASP A 1 113 ? 0.017 16.158 -6.181 1.00 15.32 114 ASP A O 1
ATOM 863 N N . LEU A 1 114 ? 0.841 15.762 -4.119 1.00 15.23 115 LEU A N 1
ATOM 864 C CA . LEU A 1 114 ? 0.122 14.502 -3.951 1.00 15.66 115 LEU A CA 1
ATOM 865 C C . LEU A 1 114 ? -1.390 14.662 -4.051 1.00 15.71 115 LEU A C 1
ATOM 866 O O . LEU A 1 114 ? -2.068 13.845 -4.680 1.00 15.82 115 LEU A O 1
ATOM 871 N N . LYS A 1 115 ? -1.918 15.706 -3.421 1.00 15.75 116 LYS A N 1
ATOM 872 C CA . LYS A 1 115 ? -3.357 15.950 -3.427 1.00 16.61 116 LYS A CA 1
ATOM 873 C C . LYS A 1 115 ? -3.895 16.070 -4.853 1.00 16.00 116 LYS A C 1
ATOM 874 O O . LYS A 1 115 ? -4.953 15.520 -5.177 1.00 16.93 116 LYS A O 1
ATOM 880 N N . ALA A 1 116 ? -3.156 16.769 -5.711 1.00 15.03 117 ALA A N 1
ATOM 881 C CA . ALA A 1 116 ? -3.606 17.030 -7.077 1.00 15.01 117 ALA A CA 1
ATOM 882 C C . ALA A 1 116 ? -3.316 15.883 -8.036 1.00 14.99 117 ALA A C 1
ATOM 883 O O . ALA A 1 116 ? -4.095 15.637 -8.961 1.00 15.20 117 ALA A O 1
ATOM 885 N N . ARG A 1 117 ? -2.197 15.191 -7.833 1.00 15.68 118 ARG A N 1
ATOM 886 C CA . ARG A 1 117 ? -1.691 14.292 -8.862 1.00 16.76 118 ARG A CA 1
ATOM 887 C C . ARG A 1 117 ? -1.766 12.805 -8.524 1.00 16.81 118 ARG A C 1
ATOM 888 O O . ARG A 1 117 ? -1.528 11.959 -9.387 1.00 17.45 118 ARG A O 1
ATOM 896 N N . CYS A 1 118 ? -2.144 12.484 -7.293 1.00 16.75 119 CYS A N 1
ATOM 897 C CA . CYS A 1 118 ? -2.092 11.095 -6.839 1.00 17.72 119 CYS A CA 1
ATOM 898 C C . CYS A 1 118 ? -3.440 10.538 -6.357 1.00 19.50 119 CYS A C 1
ATOM 899 O O . CYS A 1 118 ? -3.489 9.664 -5.487 1.00 20.28 119 CYS A O 1
ATOM 902 N N . ASN A 1 119 ? -4.531 11.030 -6.943 1.00 21.41 120 ASN A N 1
ATOM 903 C CA . ASN A 1 119 ? -5.860 10.496 -6.647 1.00 23.31 120 ASN A CA 1
ATOM 904 C C . ASN A 1 119 ? -6.158 9.254 -7.484 1.00 23.73 120 ASN A C 1
ATOM 905 O O . ASN A 1 119 ? -7.124 8.529 -7.220 1.00 25.01 120 ASN A O 1
ATOM 910 N N . LYS B 2 1 ? 14.635 6.532 2.686 1.00 57.18 1 LYS B N 1
ATOM 911 C CA . LYS B 2 1 ? 13.303 6.960 2.173 1.00 57.20 1 LYS B CA 1
ATOM 912 C C . LYS B 2 1 ? 12.449 7.552 3.292 1.00 57.25 1 LYS B C 1
ATOM 913 O O . LYS B 2 1 ? 12.740 7.355 4.476 1.00 57.26 1 LYS B O 1
ATOM 919 N N . LEU B 2 2 ? 11.226 8.036 3.031 1.00 57.34 2 LEU B N 1
ATOM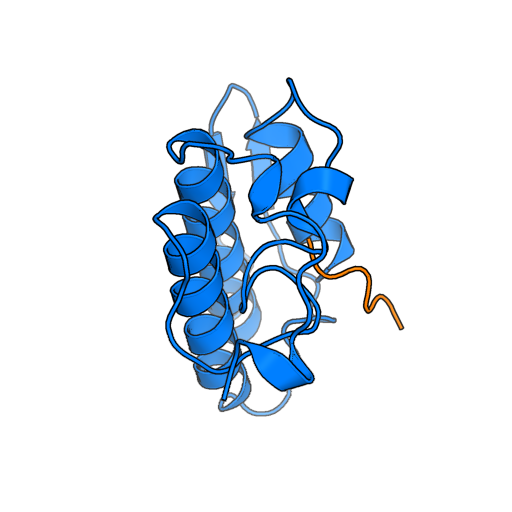 920 C CA . LEU B 2 2 ? 9.988 8.442 3.835 1.00 57.42 2 LEU B CA 1
ATOM 921 C C . LEU B 2 2 ? 9.964 9.534 4.923 1.00 57.50 2 LEU B C 1
ATOM 922 O O . LEU B 2 2 ? 8.974 10.252 5.049 1.00 57.50 2 LEU B O 1
ATOM 927 N N . VAL B 2 3 ? 11.101 9.733 5.580 1.00 57.61 3 VAL B N 1
ATOM 928 C CA . VAL B 2 3 ? 11.299 10.746 6.653 1.00 57.73 3 VAL B CA 1
ATOM 929 C C . VAL B 2 3 ? 10.091 10.975 7.586 1.00 57.82 3 VAL B C 1
ATOM 930 O O . VAL B 2 3 ? 9.908 12.060 8.147 1.00 57.82 3 VAL B O 1
ATOM 934 N N . PHE B 2 4 ? 9.306 9.935 7.769 1.00 57.93 4 PHE B N 1
ATOM 935 C CA . PHE B 2 4 ? 8.204 9.917 8.725 1.00 58.03 4 PHE B CA 1
ATOM 936 C C . PHE B 2 4 ? 8.739 9.134 9.924 1.00 58.10 4 PHE B C 1
ATOM 937 O O . PHE B 2 4 ? 8.172 8.114 10.328 1.00 58.11 4 PHE B O 1
ATOM 945 N N . PHE B 2 5 ? 9.842 9.635 10.481 1.00 58.17 5 PHE B N 1
ATOM 946 C CA . PHE B 2 5 ? 10.666 8.903 11.451 1.00 58.24 5 PHE B CA 1
ATOM 947 C C . PHE B 2 5 ? 9.967 8.553 12.768 1.00 58.26 5 PHE B C 1
ATOM 948 O O . PHE B 2 5 ? 10.173 7.465 13.311 1.00 58.27 5 PHE B O 1
ATOM 956 N N . ALA B 2 6 ? 9.149 9.474 13.272 1.00 58.28 6 ALA B N 1
ATOM 957 C CA . ALA B 2 6 ? 8.421 9.267 14.523 1.00 58.28 6 ALA B CA 1
ATOM 958 C C . ALA B 2 6 ? 7.015 9.853 14.452 1.00 58.27 6 ALA B C 1
ATOM 959 O O . ALA B 2 6 ? 6.306 9.672 13.458 1.00 58.27 6 ALA B O 1
#

Secondary structure (DSSP, 8-state):
-HHHHHHHHHHH-TTS-GGGGSSBTTTBSS---S---SHHHHHHHHHHHHHHHHTTSTT--TTT----EEEETTEEEE-TT--HHHHHHHHHHHHHHHHHHHS---GGGBT--HHHH--/------

Organism: Naja sagittifera (NCBI:txid195058)

Solvent-accessible surface area: 6851 Å² total; per-residue (Å²): 26,15,144,17,0,49,43,0,0,70,53,30,13,110,105,93,67,78,40,36,4,14,48,0,2,0,16,3,3,164,12,51,60,24,103,14,54,39,72,1,0,134,6,0,48,97,3,24,92,44,7,90,122,4,83,118,65,118,52,6,154,4,65,112,60,89,11,30,51,72,33,70,187,81,81,14,74,37,91,86,117,27,87,71,11,2,43,43,0,0,56,8,0,65,100,5,0,81,50,4,60,69,16,93,42,74,111,74,14,104,94,14,84,46,184,70,132,4,152,1,9,79,109,158,100

Nearest PDB structures (foldseek):
  3jti-assembly1_A  TM=1.003E+00  e=3.860E-21  Naja sagittifera
  1oxr-assembly1_A  TM=1.005E+00  e=8.316E-21  Naja sagittifera
  3gci-assembly1_A  TM=1.003E+00  e=8.316E-21  Naja sagittifera
  1yxl-assembly1_A  TM=1.006E+00  e=1.592E-20  Naja sagittifera
  1mh7-assembly1_A  TM=1.002E+00  e=1.053E-19  Naja sagittifera

B-factor: mean 21.31, std 11.64, range [11.46, 86.36]

Sequence (125 aa):
NLYQFKNMIQCTVPSRSWADFADYGCYCGKGGSGTPVDDLDRCCQTHDNCYNEAENISGCRPYFKTYSYECTQGTLTCKGDNNACAASVCDCDRLAAICFAGAPYNDANYNIDLKARCNKLVFFA

InterPro domains:
  IPR001211 Phospholipase A2 [PR00389] (9-19)
  IPR001211 Phospholipase A2 [PR00389] (24-42)
  IPR001211 Phospholipase A2 [PR00389] (43-61)
  IPR001211 Phospholipase A2 [PR00389] (73-87)
  IPR001211 Phospholipase A2 [PR00389] (92-108)
  IPR001211 Phospholipase A2 [PTHR11716] (8-119)
  IPR016090 Phospholipase A2-like, central domain [PF00068] (9-115)
  IPR016090 Phospholipase A2-like, central domain [SM00085] (8-126)
  IPR016090 Phospholipase A2-like, central domain [cd00125] (8-125)
  IPR033112 Phospholipase A2, aspartic acid active site [PS00119] (96-106)
  IPR033113 Phospholipase A2, histidine active site [PS00118] (50-57)
  IPR036444 Phospholipase A2 domain superfamily [G3DSA:1.20.90.10] (2-126)
  IPR036444 Phospholipase A2 domain superfamily [SSF48619] (8-125)

Radius of gyration: 13.88 Å; Cα contacts (8 Å, |Δi|>4): 201; chains: 2; bounding box: 37×34×30 Å

Foldseek 3Di:
DQVVLLVLLCLLPVVDRSVQQQFFAQFSHPHAFADGPFQLSVLRNQLSVLQVVLVVPPPQHLNPDDFDWDRPPNDIDGDPVGDPSRSSSSVSSNSSSNSNNPTDRDPVGGNDDNVPHGD/DPPPPD

CATH classification: 1.20.90.10